Protein AF-A0AAX3X3W4-F1 (afdb_monomer_lite)

Radius of gyration: 16.96 Å; chains: 1; bounding box: 36×18×49 Å

Sequence (73 aa):
MELQYSTAYFQKLDLLEELYLGQASLREMMQTKNGSARYGERFEQIEEAIVKLNKEIRILERHIIQSVDSVIV

Foldseek 3Di:
DLVVLVVVLVVLVVVLVVLVVVLVVLVVVCVVPVHDVVSVVVNVVSVVVNVVSVVVSVVSVVVNVVVVVVVVD

Structure (mmCIF, N/CA/C/O backbone):
data_AF-A0AAX3X3W4-F1
#
_entry.id   AF-A0AAX3X3W4-F1
#
loop_
_atom_site.group_PDB
_atom_site.id
_atom_site.type_symbol
_atom_site.label_atom_id
_atom_site.label_alt_id
_atom_site.label_comp_id
_atom_site.label_asym_id
_atom_site.label_entity_id
_atom_site.label_seq_id
_atom_site.pdbx_PDB_ins_code
_atom_site.Cartn_x
_atom_site.Cartn_y
_atom_site.Cartn_z
_atom_site.occupancy
_atom_site.B_iso_or_equiv
_atom_site.auth_seq_id
_atom_site.auth_comp_id
_atom_site.auth_asym_id
_atom_site.auth_atom_id
_atom_site.pdbx_PDB_model_num
ATOM 1 N N . MET A 1 1 ? -17.772 4.366 16.056 1.00 61.16 1 MET A N 1
ATOM 2 C CA . MET A 1 1 ? -16.302 4.491 15.951 1.00 61.16 1 MET A CA 1
ATOM 3 C C . MET A 1 1 ? -15.722 3.330 15.141 1.00 61.16 1 MET A C 1
ATOM 5 O O . MET A 1 1 ? -14.994 3.594 14.198 1.00 61.16 1 MET A O 1
ATOM 9 N N . GLU A 1 2 ? -16.128 2.078 15.394 1.00 66.62 2 GLU A N 1
ATOM 10 C CA . GLU A 1 2 ? -15.703 0.890 14.618 1.00 66.62 2 GLU A CA 1
ATOM 11 C C . GLU A 1 2 ? -15.874 1.012 13.094 1.00 66.62 2 GLU A C 1
ATOM 13 O O . GLU A 1 2 ? -14.929 0.754 12.356 1.00 66.62 2 GLU A O 1
ATOM 18 N N . LEU A 1 3 ? -17.025 1.501 12.611 1.00 72.56 3 LEU A N 1
ATOM 19 C CA . LEU A 1 3 ? -17.286 1.645 11.169 1.00 72.56 3 LEU A CA 1
ATOM 20 C C . LEU A 1 3 ? -16.250 2.532 10.448 1.00 72.56 3 LEU A C 1
ATOM 22 O O . LEU A 1 3 ? -15.912 2.287 9.289 1.00 72.56 3 LEU A O 1
ATOM 26 N N . GLN A 1 4 ? -15.721 3.553 11.132 1.00 79.44 4 GLN A N 1
ATOM 27 C CA . GLN A 1 4 ? -14.699 4.444 10.574 1.00 79.44 4 GLN A CA 1
ATOM 28 C C . GLN A 1 4 ? -13.346 3.735 10.459 1.00 79.44 4 GLN A C 1
ATOM 30 O O . GLN A 1 4 ? -12.665 3.900 9.450 1.00 79.44 4 GLN A O 1
ATOM 35 N N . TYR A 1 5 ? -12.985 2.902 11.442 1.00 81.00 5 TYR A N 1
ATOM 36 C CA . TYR A 1 5 ? -11.765 2.095 11.397 1.00 81.00 5 TYR A CA 1
ATOM 37 C C . TYR A 1 5 ? -11.830 1.022 10.307 1.00 81.00 5 TYR A C 1
ATOM 39 O O . TYR A 1 5 ? -10.865 0.873 9.562 1.00 81.00 5 TYR A O 1
ATOM 47 N N . SER A 1 6 ? -12.970 0.340 10.146 1.00 85.38 6 SER A N 1
ATOM 48 C CA . SER A 1 6 ? -13.167 -0.629 9.058 1.00 85.38 6 SER A CA 1
ATOM 49 C C . SER A 1 6 ? -13.108 0.036 7.681 1.00 85.38 6 SER A C 1
ATOM 51 O O . SER A 1 6 ? -12.435 -0.470 6.790 1.00 85.38 6 SER A O 1
ATOM 53 N N . THR A 1 7 ? -13.744 1.200 7.510 1.00 92.31 7 THR A N 1
ATOM 54 C CA . THR A 1 7 ? -13.691 1.948 6.239 1.00 92.31 7 THR A CA 1
ATOM 55 C C . THR A 1 7 ? -12.259 2.367 5.903 1.00 92.31 7 THR A C 1
ATOM 57 O O . THR A 1 7 ? -11.791 2.125 4.793 1.00 92.31 7 THR A O 1
ATOM 60 N N . ALA A 1 8 ? -11.536 2.938 6.872 1.00 94.06 8 ALA A N 1
ATOM 61 C CA . ALA A 1 8 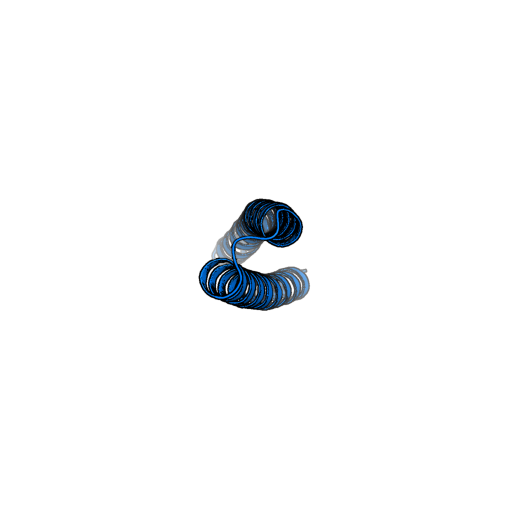? -10.142 3.331 6.685 1.00 94.06 8 ALA A CA 1
ATOM 62 C C . ALA A 1 8 ? -9.227 2.128 6.404 1.00 94.06 8 ALA A C 1
ATOM 64 O O . ALA A 1 8 ? -8.267 2.254 5.648 1.00 94.06 8 ALA A O 1
ATOM 65 N N . TYR A 1 9 ? -9.515 0.968 7.000 1.00 95.44 9 TYR A N 1
ATOM 66 C CA . TYR A 1 9 ? -8.777 -0.269 6.755 1.00 95.44 9 TYR A CA 1
ATOM 67 C C . TYR A 1 9 ? -8.923 -0.726 5.301 1.00 95.44 9 TYR A C 1
ATOM 69 O O . TYR A 1 9 ? -7.910 -0.902 4.629 1.00 95.44 9 TYR A O 1
ATOM 77 N N . PHE A 1 10 ? -10.153 -0.821 4.786 1.00 95.69 10 PHE A N 1
ATOM 78 C CA . PHE A 1 10 ? -10.382 -1.224 3.395 1.00 95.69 10 PHE A CA 1
ATOM 79 C C . PHE A 1 10 ? -9.793 -0.228 2.393 1.00 95.69 10 PHE A C 1
ATOM 81 O O . PHE A 1 10 ? -9.073 -0.638 1.494 1.00 95.69 10 PHE A O 1
ATOM 88 N N . GLN A 1 11 ? -9.956 1.079 2.618 1.00 97.50 11 GLN A N 1
ATOM 89 C CA . GLN A 1 11 ? -9.339 2.101 1.760 1.00 97.50 11 GLN A CA 1
ATOM 90 C C . GLN A 1 11 ? -7.810 1.982 1.692 1.00 97.50 11 GLN A C 1
ATOM 92 O O . GLN A 1 11 ? -7.201 2.256 0.659 1.00 97.50 11 GLN A O 1
ATOM 97 N N . LYS A 1 12 ? -7.163 1.591 2.797 1.00 97.81 12 LYS A N 1
ATOM 98 C CA . LYS A 1 12 ? -5.715 1.363 2.810 1.00 97.81 12 LYS A CA 1
ATOM 99 C C . LYS A 1 12 ? -5.321 0.063 2.114 1.00 97.81 12 LYS A C 1
ATOM 101 O O . LYS A 1 12 ? -4.238 0.031 1.539 1.00 97.81 12 LYS A O 1
ATOM 106 N N . LEU A 1 13 ? -6.158 -0.974 2.152 1.00 98.19 13 LEU A N 1
ATOM 107 C CA . LEU A 1 13 ? -5.937 -2.191 1.367 1.00 9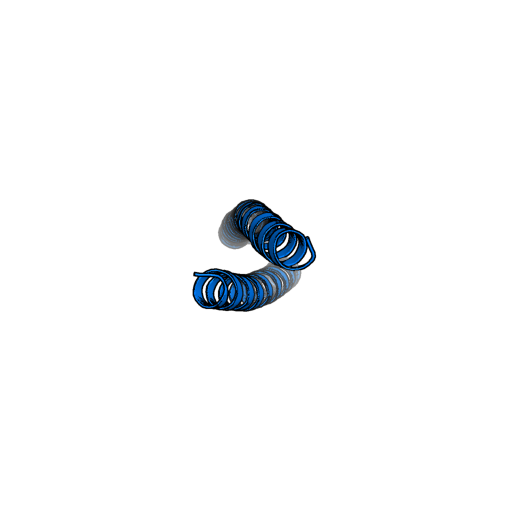8.19 13 LEU A CA 1
ATOM 108 C C . LEU A 1 13 ? -6.035 -1.912 -0.135 1.00 98.19 13 LEU A C 1
ATOM 110 O O . LEU A 1 13 ? -5.147 -2.338 -0.869 1.00 98.19 13 LEU A O 1
ATOM 114 N N . ASP A 1 14 ? -7.030 -1.136 -0.566 1.00 98.12 14 ASP A N 1
ATOM 115 C CA . ASP A 1 14 ? -7.183 -0.741 -1.972 1.00 98.12 14 ASP A CA 1
ATOM 116 C C . ASP A 1 14 ? -5.946 0.041 -2.453 1.00 98.12 14 ASP A C 1
ATOM 118 O O . ASP A 1 14 ? -5.343 -0.276 -3.477 1.00 98.12 14 ASP A O 1
ATOM 122 N N . LEU A 1 15 ? -5.477 1.011 -1.656 1.00 98.06 15 LEU A N 1
ATOM 123 C CA . LEU A 1 15 ? -4.246 1.748 -1.961 1.00 98.06 15 LEU A CA 1
ATOM 124 C C . LEU A 1 15 ? -3.008 0.834 -2.001 1.00 98.06 15 LEU A C 1
ATOM 126 O O . LEU A 1 15 ? -2.099 1.049 -2.804 1.00 98.06 15 LEU A O 1
ATOM 130 N N . LEU A 1 16 ? -2.939 -0.172 -1.126 1.00 98.38 16 LEU A N 1
ATOM 131 C CA . LEU A 1 16 ? -1.830 -1.124 -1.105 1.00 98.38 16 LEU A CA 1
ATOM 132 C C . LEU A 1 16 ? -1.795 -1.958 -2.392 1.00 98.38 16 LEU A C 1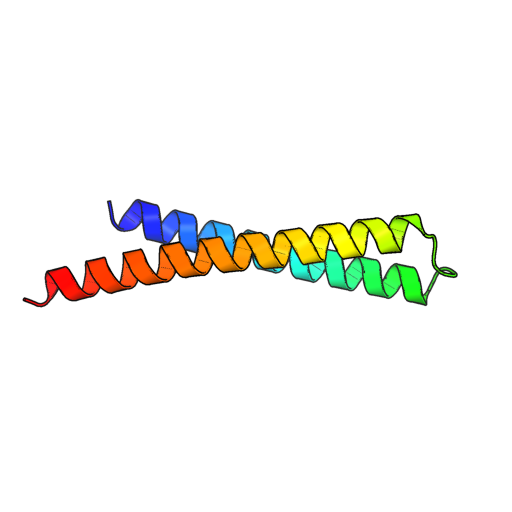
ATOM 134 O O . LEU A 1 16 ? -0.715 -2.171 -2.946 1.00 98.38 16 LEU A O 1
ATOM 138 N N . GLU A 1 17 ? -2.957 -2.387 -2.885 1.00 98.06 17 GLU A N 1
ATOM 139 C CA . GLU A 1 17 ? -3.085 -3.078 -4.170 1.00 98.06 17 GLU A CA 1
ATOM 140 C C . GLU A 1 17 ? -2.591 -2.198 -5.328 1.00 98.06 17 GLU A C 1
ATOM 142 O O . GLU A 1 17 ? -1.747 -2.634 -6.117 1.00 98.06 17 GLU A O 1
ATOM 147 N N . GLU A 1 18 ? -3.027 -0.935 -5.391 1.00 98.00 18 GLU A N 1
ATOM 148 C CA . GLU A 1 18 ? -2.579 0.018 -6.415 1.00 98.00 18 GLU A CA 1
ATOM 149 C C . GLU A 1 18 ? -1.055 0.217 -6.407 1.00 98.00 18 GLU A C 1
ATOM 151 O O . GLU A 1 18 ? -0.420 0.258 -7.468 1.00 98.00 18 GLU A O 1
ATOM 156 N N . LEU A 1 19 ? -0.442 0.297 -5.221 1.00 98.00 19 LEU A N 1
ATOM 157 C CA . LEU A 1 19 ? 1.010 0.426 -5.088 1.00 98.00 19 LEU A CA 1
ATOM 158 C C . LEU A 1 19 ? 1.747 -0.811 -5.612 1.00 98.00 19 LEU A C 1
ATOM 160 O O . LEU A 1 19 ? 2.735 -0.657 -6.333 1.00 98.00 19 LEU A O 1
ATOM 164 N N . TYR A 1 20 ? 1.265 -2.023 -5.321 1.00 97.81 20 TYR A N 1
ATOM 165 C CA . TYR A 1 20 ? 1.860 -3.251 -5.861 1.00 97.81 20 TYR A CA 1
ATOM 166 C C . TYR A 1 20 ? 1.720 -3.349 -7.386 1.00 97.81 20 TYR A C 1
ATOM 168 O O . TYR A 1 20 ? 2.673 -3.740 -8.067 1.00 97.81 20 TYR A O 1
ATOM 176 N N . LEU A 1 21 ? 0.579 -2.941 -7.950 1.00 97.38 21 LEU A N 1
ATOM 177 C CA . LEU A 1 21 ? 0.386 -2.877 -9.405 1.00 97.38 21 LEU A CA 1
ATOM 178 C C . LEU A 1 21 ? 1.340 -1.865 -10.058 1.00 97.38 21 LEU A C 1
ATOM 180 O O . LEU A 1 21 ? 1.980 -2.159 -11.078 1.00 97.38 21 LEU A O 1
ATOM 184 N N . GLY A 1 22 ? 1.483 -0.685 -9.450 1.00 95.12 22 GLY A N 1
ATOM 185 C CA . GLY A 1 22 ? 2.429 0.340 -9.889 1.00 95.12 22 GLY A CA 1
ATOM 186 C C . GLY A 1 22 ? 3.878 -0.144 -9.823 1.00 95.12 22 GLY A C 1
ATOM 187 O O . GLY A 1 22 ? 4.644 0.039 -10.773 1.00 95.12 22 GLY A O 1
ATOM 188 N N . GLN A 1 23 ? 4.242 -0.831 -8.742 1.00 95.69 23 GLN A N 1
ATOM 189 C CA . GLN A 1 23 ? 5.557 -1.435 -8.570 1.00 95.69 23 GLN A CA 1
ATOM 190 C C . GLN A 1 23 ? 5.860 -2.483 -9.650 1.00 95.69 23 GLN A C 1
ATOM 192 O O . GLN A 1 23 ? 6.936 -2.455 -10.255 1.00 95.69 23 GLN A O 1
ATOM 197 N N . ALA A 1 24 ? 4.924 -3.401 -9.906 1.00 94.44 24 ALA A N 1
ATOM 198 C CA . ALA A 1 24 ? 5.079 -4.442 -10.918 1.00 94.44 24 ALA A CA 1
ATOM 199 C C . ALA A 1 24 ? 5.279 -3.830 -12.313 1.00 94.44 24 ALA A C 1
ATOM 201 O O . ALA A 1 24 ? 6.198 -4.218 -13.036 1.00 94.44 24 ALA A O 1
ATOM 202 N N . SER A 1 25 ? 4.495 -2.798 -12.635 1.00 92.19 25 SER A N 1
ATOM 203 C CA . SER A 1 25 ? 4.608 -2.050 -13.891 1.00 92.19 25 SER A CA 1
ATOM 204 C C . SER A 1 25 ? 5.978 -1.376 -14.035 1.00 92.19 25 SER A C 1
ATOM 206 O O . SER A 1 25 ? 6.606 -1.447 -15.091 1.00 92.19 25 SER A O 1
ATOM 208 N N . LEU A 1 26 ? 6.492 -0.748 -12.969 1.00 91.56 26 LEU A N 1
ATOM 209 C CA . LEU A 1 26 ? 7.836 -0.157 -12.979 1.00 91.56 26 LEU A CA 1
ATOM 210 C C . LEU A 1 26 ? 8.923 -1.214 -13.178 1.00 91.56 26 LEU A C 1
ATOM 212 O O . LEU A 1 26 ? 9.860 -0.986 -13.946 1.00 91.56 26 LEU A O 1
ATOM 216 N N . ARG A 1 27 ? 8.786 -2.377 -12.534 1.00 90.19 27 ARG A N 1
ATOM 217 C CA . ARG A 1 27 ? 9.726 -3.494 -12.681 1.00 90.19 27 ARG A CA 1
ATOM 218 C C . ARG A 1 27 ? 9.794 -3.985 -14.124 1.00 90.19 27 ARG A C 1
ATOM 220 O O . ARG A 1 27 ? 10.890 -4.184 -14.644 1.00 90.19 27 ARG A O 1
ATOM 227 N N . GLU A 1 28 ? 8.648 -4.136 -14.780 1.00 90.06 28 GLU A N 1
ATOM 228 C CA . GLU A 1 28 ? 8.572 -4.523 -16.192 1.00 90.06 28 GLU A CA 1
ATOM 229 C C . GLU A 1 28 ? 9.211 -3.461 -17.105 1.00 90.06 28 GLU A C 1
ATOM 231 O O . GLU A 1 28 ? 10.001 -3.783 -17.999 1.00 90.06 28 GLU A O 1
ATOM 236 N N . MET A 1 29 ? 8.965 -2.172 -16.844 1.00 87.69 29 MET A N 1
ATOM 237 C CA . MET A 1 29 ? 9.603 -1.083 -17.595 1.00 87.69 29 MET A CA 1
ATOM 238 C C . MET A 1 29 ? 11.129 -1.067 -17.434 1.00 87.69 29 MET A C 1
ATOM 240 O O . MET A 1 29 ? 11.836 -0.810 -18.406 1.00 87.69 29 MET A O 1
ATOM 244 N N . MET A 1 30 ? 11.649 -1.360 -16.238 1.00 86.81 30 MET A N 1
ATOM 245 C CA . MET A 1 30 ? 13.095 -1.448 -15.986 1.00 86.81 30 MET A CA 1
ATOM 246 C C . MET A 1 30 ? 13.757 -2.616 -16.723 1.00 86.81 30 MET A C 1
ATOM 248 O O . MET A 1 30 ? 14.912 -2.502 -17.129 1.00 86.81 30 MET A O 1
ATOM 252 N N . GLN A 1 31 ? 13.039 -3.729 -16.893 1.00 84.50 31 GLN A N 1
ATOM 253 C CA . GLN A 1 31 ? 13.527 -4.905 -17.619 1.00 84.50 31 GLN A CA 1
ATOM 254 C C . GLN A 1 31 ? 13.505 -4.703 -19.138 1.00 84.50 31 GLN A C 1
ATOM 256 O O . GLN A 1 31 ? 14.392 -5.188 -19.835 1.00 84.50 31 GLN A O 1
ATOM 261 N N . THR A 1 32 ? 12.508 -3.980 -19.654 1.00 84.31 32 THR A N 1
ATOM 262 C CA . THR A 1 32 ? 12.315 -3.769 -21.101 1.00 84.31 32 THR A CA 1
ATOM 263 C C . THR A 1 32 ? 13.074 -2.562 -21.650 1.00 84.31 32 THR A C 1
ATOM 265 O O . THR A 1 32 ? 13.46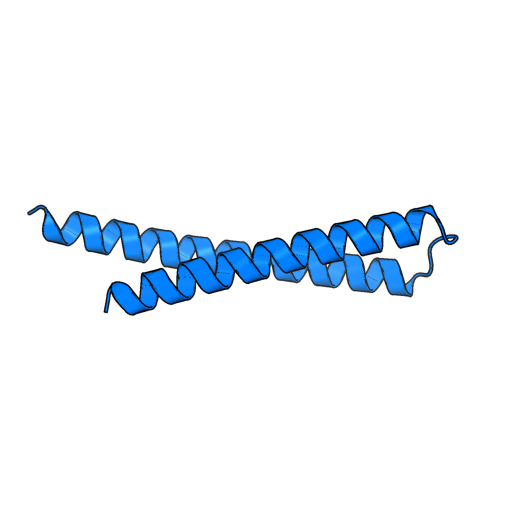4 -2.556 -22.818 1.00 84.31 32 THR A O 1
ATOM 268 N N . LYS A 1 33 ? 13.312 -1.531 -20.832 1.00 68.25 33 LYS A N 1
ATOM 269 C CA . LYS A 1 33 ? 14.067 -0.331 -21.208 1.00 68.25 33 LYS A CA 1
ATOM 270 C C . LYS A 1 33 ? 15.312 -0.242 -20.337 1.00 68.25 33 LYS A C 1
ATOM 272 O O . LYS A 1 33 ? 15.176 0.122 -19.175 1.00 68.25 33 LYS A O 1
ATOM 277 N N . ASN A 1 34 ? 16.489 -0.548 -20.907 1.00 66.00 34 ASN A N 1
ATOM 278 C CA . ASN A 1 34 ? 17.825 -0.451 -20.283 1.00 66.00 34 ASN A CA 1
ATOM 279 C C . ASN A 1 34 ? 17.856 0.540 -19.105 1.00 66.00 34 ASN A C 1
ATOM 281 O O . ASN A 1 34 ? 17.957 1.749 -19.319 1.00 66.00 34 ASN A O 1
ATOM 285 N N . GLY A 1 35 ? 17.699 -0.013 -17.894 1.00 63.88 35 GLY A N 1
ATOM 286 C CA . GLY A 1 35 ? 17.296 0.652 -16.654 1.00 63.88 35 GLY A CA 1
ATOM 287 C C . GLY A 1 35 ? 17.605 2.142 -16.570 1.00 63.88 35 GLY A C 1
ATOM 288 O O . GLY A 1 35 ? 18.729 2.542 -16.273 1.00 63.88 35 GLY A O 1
ATOM 289 N N . SER A 1 36 ? 16.585 2.981 -16.772 1.00 70.62 36 SER A N 1
ATOM 290 C CA . SER A 1 36 ? 16.714 4.398 -16.429 1.00 70.62 36 SER A CA 1
ATOM 291 C C . SER A 1 36 ? 16.771 4.527 -14.902 1.00 70.62 36 SER A C 1
ATOM 293 O O . SER A 1 36 ? 15.888 4.013 -14.212 1.00 70.62 36 SER A O 1
ATOM 295 N N . ALA A 1 37 ? 17.782 5.224 -14.371 1.00 77.69 37 ALA A N 1
ATOM 296 C CA . ALA A 1 37 ? 17.946 5.467 -12.929 1.00 77.69 37 ALA A CA 1
ATOM 297 C C . ALA A 1 37 ? 16.671 6.041 -12.274 1.00 77.69 37 ALA A C 1
ATOM 299 O O . ALA A 1 37 ? 16.345 5.723 -11.136 1.00 77.69 37 ALA A O 1
ATOM 300 N N . ARG A 1 38 ? 15.884 6.800 -13.047 1.00 82.12 38 ARG A N 1
ATOM 301 C CA . ARG A 1 38 ? 14.585 7.355 -12.648 1.00 82.12 38 ARG A CA 1
ATOM 302 C C . ARG A 1 38 ? 13.531 6.292 -12.314 1.00 82.12 38 ARG A C 1
ATOM 304 O O . ARG A 1 38 ? 12.673 6.535 -11.470 1.00 82.12 38 ARG A O 1
ATOM 311 N N . TYR A 1 39 ? 13.538 5.144 -12.994 1.00 85.50 39 TYR A N 1
ATOM 312 C CA . TYR A 1 39 ? 12.607 4.055 -12.680 1.00 85.50 39 TYR A CA 1
ATOM 313 C C . TYR A 1 39 ? 13.019 3.319 -11.404 1.00 85.50 39 TYR A C 1
ATOM 315 O O . TYR A 1 39 ? 12.139 2.940 -10.639 1.00 85.50 39 TYR A O 1
ATOM 323 N N . GLY A 1 40 ? 14.327 3.196 -11.147 1.00 88.06 40 GLY A N 1
ATOM 324 C CA . GLY A 1 40 ? 14.855 2.637 -9.899 1.00 88.06 40 GLY A CA 1
ATOM 325 C C . GLY A 1 40 ? 14.480 3.483 -8.683 1.00 88.06 40 GLY A C 1
ATOM 326 O O . GLY A 1 40 ? 13.885 2.964 -7.747 1.00 88.06 40 GLY A O 1
ATOM 327 N N . GLU A 1 41 ? 14.704 4.798 -8.744 1.00 91.69 41 GLU A N 1
ATOM 328 C CA . GLU A 1 41 ? 14.328 5.714 -7.655 1.00 91.69 41 GLU A CA 1
ATOM 329 C C . GLU A 1 41 ? 12.819 5.662 -7.357 1.00 91.69 41 GLU A C 1
ATOM 331 O O . GLU A 1 41 ? 12.400 5.562 -6.206 1.00 91.69 41 GLU A O 1
ATOM 336 N N . ARG A 1 42 ? 11.973 5.666 -8.397 1.00 92.31 42 ARG A N 1
ATOM 337 C CA . ARG A 1 42 ? 10.518 5.525 -8.219 1.00 92.31 42 ARG A CA 1
ATOM 338 C C . ARG A 1 42 ? 10.122 4.168 -7.642 1.00 92.31 42 ARG A C 1
ATOM 340 O O . ARG A 1 42 ? 9.168 4.104 -6.875 1.00 92.31 42 ARG A O 1
ATOM 347 N N . PHE A 1 43 ? 10.817 3.099 -8.017 1.00 93.62 43 PHE A N 1
ATOM 348 C CA . PHE A 1 43 ? 10.571 1.767 -7.476 1.00 93.62 43 PHE A CA 1
ATOM 349 C C . PHE A 1 43 ? 10.874 1.724 -5.972 1.00 93.62 43 PHE A C 1
ATOM 351 O O . PHE A 1 43 ? 10.046 1.246 -5.202 1.00 93.62 43 PHE A O 1
ATOM 358 N N . GLU A 1 44 ? 12.007 2.290 -5.549 1.00 94.38 44 GLU A N 1
ATOM 359 C CA . GLU A 1 44 ? 12.379 2.407 -4.132 1.00 94.38 44 GLU A CA 1
ATOM 360 C C . GLU A 1 44 ? 11.374 3.260 -3.342 1.00 94.38 44 GLU A C 1
ATOM 362 O O . GLU A 1 44 ? 10.956 2.877 -2.251 1.00 94.38 44 GLU A O 1
ATOM 367 N N . GLN A 1 45 ? 10.900 4.371 -3.915 1.00 96.25 45 GLN A N 1
ATOM 368 C CA . GLN A 1 45 ? 9.859 5.199 -3.293 1.00 96.25 45 GLN A CA 1
ATOM 369 C C . GLN A 1 45 ? 8.547 4.429 -3.078 1.00 96.25 45 GLN A C 1
ATOM 371 O O . GLN A 1 45 ? 7.906 4.588 -2.036 1.00 96.25 45 GLN A O 1
ATOM 376 N N . ILE A 1 46 ? 8.142 3.591 -4.040 1.00 96.62 46 ILE A N 1
ATOM 377 C CA . ILE A 1 46 ? 6.950 2.745 -3.897 1.00 96.62 46 ILE A CA 1
ATOM 378 C C . ILE A 1 46 ? 7.170 1.667 -2.829 1.00 96.62 46 ILE A C 1
ATOM 380 O O . ILE A 1 46 ? 6.288 1.470 -1.996 1.00 96.62 46 ILE A O 1
ATOM 384 N N . GLU A 1 47 ? 8.341 1.029 -2.785 1.00 96.94 47 GLU A N 1
ATOM 385 C CA . GLU A 1 47 ? 8.697 0.071 -1.726 1.00 96.94 47 GLU A CA 1
ATOM 386 C C . GLU A 1 47 ? 8.595 0.698 -0.329 1.00 96.94 47 GLU A C 1
ATOM 388 O O . GLU A 1 47 ? 7.968 0.144 0.579 1.00 96.94 47 GLU A O 1
ATOM 393 N N . GLU A 1 48 ? 9.140 1.903 -0.148 1.00 97.81 48 GLU A N 1
ATOM 394 C CA . GLU A 1 48 ? 9.020 2.620 1.121 1.00 97.81 48 GLU A CA 1
ATOM 395 C C . GLU A 1 48 ? 7.566 2.952 1.477 1.00 97.81 48 GLU A C 1
ATOM 397 O O . GLU A 1 48 ? 7.177 2.861 2.650 1.00 97.81 48 GLU A O 1
ATOM 402 N N . ALA A 1 49 ? 6.762 3.353 0.488 1.00 98.00 49 ALA A N 1
ATOM 403 C CA . ALA A 1 49 ? 5.347 3.649 0.680 1.00 98.00 49 ALA A CA 1
ATOM 404 C C . ALA A 1 49 ? 4.568 2.394 1.102 1.00 98.00 49 ALA A C 1
ATOM 406 O O . ALA A 1 49 ? 3.807 2.452 2.069 1.00 98.00 49 ALA A O 1
ATOM 407 N N . ILE A 1 50 ? 4.827 1.250 0.462 1.00 98.38 50 ILE A N 1
ATOM 408 C CA . ILE A 1 50 ? 4.255 -0.059 0.807 1.00 98.38 50 ILE A CA 1
ATOM 409 C C . ILE A 1 50 ? 4.599 -0.436 2.253 1.00 98.38 50 ILE A C 1
ATOM 411 O O . ILE A 1 50 ? 3.723 -0.851 3.015 1.00 98.38 50 ILE A O 1
ATOM 415 N N . VAL A 1 51 ? 5.856 -0.267 2.677 1.00 98.19 51 VAL A N 1
ATOM 416 C CA . VAL A 1 51 ? 6.278 -0.576 4.056 1.00 98.19 51 VAL A CA 1
ATOM 417 C C . VAL A 1 51 ? 5.562 0.310 5.076 1.00 98.19 51 VAL A C 1
ATOM 419 O O . VAL A 1 51 ? 5.128 -0.182 6.124 1.00 98.19 51 VAL A O 1
ATOM 422 N N . LYS A 1 52 ? 5.433 1.612 4.799 1.00 98.19 52 LYS A N 1
ATOM 423 C CA . LYS A 1 52 ? 4.717 2.555 5.676 1.00 98.19 52 LYS A CA 1
ATOM 424 C C . LYS A 1 52 ? 3.231 2.201 5.757 1.00 98.19 52 LYS A C 1
ATOM 426 O O . LYS A 1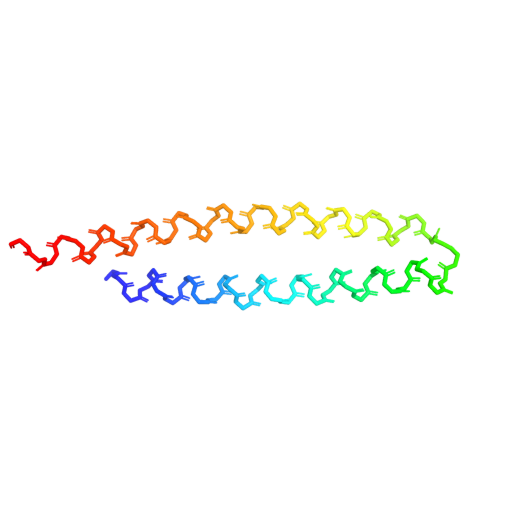 52 ? 2.710 2.044 6.861 1.00 98.19 52 LYS A O 1
ATOM 431 N N . LEU A 1 53 ? 2.587 1.969 4.615 1.00 98.31 53 LEU A N 1
ATOM 432 C CA . LEU A 1 53 ? 1.166 1.639 4.536 1.00 98.31 53 LEU A CA 1
ATOM 433 C C . LEU A 1 53 ? 0.836 0.325 5.256 1.00 98.31 53 LEU A C 1
ATOM 435 O O . LEU A 1 53 ? -0.106 0.277 6.043 1.00 98.31 53 LEU A O 1
ATOM 439 N N . ASN A 1 54 ? 1.665 -0.709 5.095 1.00 98.00 54 ASN A N 1
ATOM 440 C CA . ASN A 1 54 ? 1.514 -1.973 5.822 1.00 98.00 54 ASN A CA 1
ATOM 441 C C . ASN A 1 54 ? 1.563 -1.796 7.350 1.00 98.00 54 ASN A C 1
ATOM 443 O O . ASN A 1 54 ? 0.834 -2.467 8.083 1.00 98.00 54 ASN A O 1
ATOM 447 N N . LYS A 1 55 ? 2.407 -0.891 7.865 1.00 97.81 55 LYS A N 1
ATOM 448 C CA . LYS A 1 55 ? 2.440 -0.591 9.308 1.00 97.81 55 LYS A CA 1
ATOM 449 C C . LYS A 1 55 ? 1.144 0.066 9.773 1.00 97.81 55 LYS A C 1
ATOM 451 O O . LYS A 1 55 ? 0.655 -0.279 10.847 1.00 97.81 55 LYS A O 1
ATOM 456 N N . GLU A 1 56 ? 0.592 0.981 8.982 1.00 96.56 56 GLU A N 1
ATOM 457 C CA . GLU A 1 56 ? -0.684 1.639 9.281 1.00 96.56 56 GLU A CA 1
ATOM 458 C C . GLU A 1 56 ? -1.855 0.652 9.256 1.00 96.56 56 GLU A C 1
ATOM 460 O O . GLU A 1 56 ? -2.667 0.651 10.181 1.00 96.56 56 GLU A O 1
AT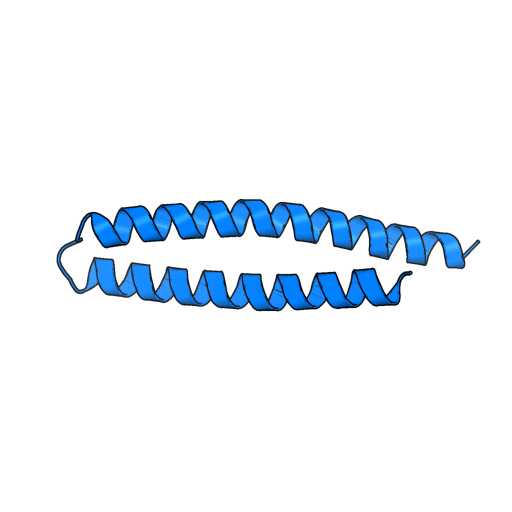OM 465 N N . ILE A 1 57 ? -1.901 -0.238 8.260 1.00 97.19 57 ILE A N 1
ATOM 466 C CA . ILE A 1 57 ? -2.897 -1.315 8.162 1.00 97.19 57 ILE A CA 1
ATOM 467 C C . ILE A 1 57 ? -2.858 -2.185 9.422 1.00 97.19 57 ILE A C 1
ATOM 469 O O . ILE A 1 57 ? -3.884 -2.346 10.076 1.00 97.19 57 ILE A O 1
ATOM 473 N N . ARG A 1 58 ? -1.671 -2.626 9.863 1.00 96.31 58 ARG A N 1
ATOM 474 C CA . ARG A 1 58 ? -1.518 -3.410 11.106 1.00 96.31 58 ARG A CA 1
ATOM 475 C C . ARG A 1 58 ? -1.993 -2.686 12.362 1.00 96.31 58 ARG A C 1
ATOM 477 O O . ARG A 1 58 ? -2.409 -3.323 13.329 1.00 96.31 58 ARG A O 1
ATOM 484 N N . ILE A 1 59 ? -1.880 -1.358 12.405 1.00 94.19 59 ILE A N 1
ATOM 485 C CA . ILE A 1 59 ? -2.422 -0.571 13.518 1.00 94.19 59 ILE A CA 1
ATOM 486 C C . ILE A 1 59 ? -3.951 -0.633 13.490 1.00 94.19 59 ILE A C 1
ATOM 488 O O . ILE A 1 59 ? -4.549 -0.857 14.541 1.00 94.19 59 ILE A O 1
ATOM 492 N N . LEU A 1 60 ? -4.572 -0.481 12.319 1.00 93.31 60 LEU A N 1
ATOM 493 C CA . LEU A 1 60 ? -6.025 -0.571 12.164 1.00 93.31 60 LEU A CA 1
ATOM 494 C C . LEU A 1 60 ? -6.554 -1.974 12.477 1.00 93.31 60 LEU A C 1
ATOM 496 O O . LEU A 1 60 ? -7.521 -2.083 13.223 1.00 93.31 60 LEU A O 1
ATOM 500 N N . GLU A 1 61 ? -5.889 -3.030 12.001 1.00 93.06 61 GLU A N 1
ATOM 501 C CA . GLU A 1 61 ? -6.239 -4.426 12.310 1.00 93.06 61 GLU A CA 1
ATOM 502 C C . GLU A 1 61 ? -6.315 -4.658 13.819 1.00 93.06 61 GLU A C 1
ATOM 504 O O . GLU A 1 61 ? -7.309 -5.178 14.320 1.00 93.06 61 GLU A O 1
ATOM 509 N N . ARG A 1 62 ? -5.297 -4.204 14.566 1.00 90.38 62 ARG A N 1
ATOM 510 C CA . ARG A 1 62 ? -5.290 -4.315 16.031 1.00 90.38 62 ARG A CA 1
ATOM 511 C C . ARG A 1 62 ? -6.456 -3.574 16.679 1.00 90.38 62 ARG A C 1
ATOM 513 O O . ARG A 1 62 ? -7.066 -4.127 17.585 1.00 90.38 62 ARG A O 1
ATOM 520 N N . HIS A 1 63 ? -6.776 -2.362 16.222 1.00 89.12 63 HIS A N 1
ATOM 521 C CA . HIS A 1 63 ? -7.906 -1.601 16.768 1.00 89.12 63 HIS A CA 1
ATOM 522 C C . HIS A 1 63 ? -9.245 -2.286 16.485 1.00 89.12 63 HIS A C 1
ATOM 524 O O . HIS A 1 63 ? -10.098 -2.336 17.368 1.00 89.12 63 HIS A O 1
ATOM 530 N N . ILE A 1 64 ? -9.426 -2.832 15.280 1.00 86.94 64 ILE A N 1
ATOM 531 C CA . ILE A 1 64 ? -10.639 -3.565 14.902 1.00 86.94 64 ILE A CA 1
ATOM 532 C C . ILE A 1 64 ? -10.790 -4.811 15.784 1.00 86.94 64 ILE A C 1
ATOM 534 O O . ILE A 1 64 ? -11.842 -4.990 16.387 1.00 86.94 64 ILE A O 1
ATOM 538 N N . ILE A 1 65 ? -9.732 -5.618 15.932 1.00 86.56 65 ILE A N 1
ATOM 539 C CA . ILE A 1 65 ? -9.750 -6.832 16.769 1.00 86.56 65 ILE A CA 1
ATOM 540 C C . ILE A 1 65 ? -10.061 -6.493 18.232 1.00 86.56 65 ILE A C 1
ATOM 542 O O . ILE A 1 65 ? -10.959 -7.086 18.817 1.00 86.56 65 ILE A O 1
ATOM 546 N N . GLN A 1 66 ? -9.380 -5.496 18.807 1.00 84.06 66 GLN A N 1
ATOM 547 C CA . GLN A 1 66 ? -9.619 -5.071 20.192 1.00 84.06 66 GLN A CA 1
ATOM 548 C C . GLN A 1 66 ? -11.045 -4.565 20.418 1.00 84.06 66 GLN A C 1
ATOM 550 O O . GLN A 1 66 ? -11.601 -4.758 21.498 1.00 84.06 66 GLN A O 1
ATOM 555 N N . SER A 1 67 ? -11.635 -3.916 19.414 1.00 78.44 67 SER A N 1
ATOM 556 C CA . SER A 1 67 ? -13.015 -3.444 19.506 1.00 78.44 67 SER A CA 1
ATOM 557 C C . SER A 1 67 ? -13.990 -4.627 19.502 1.00 78.44 67 SER A C 1
ATOM 559 O O . SER A 1 67 ? -14.862 -4.689 20.364 1.00 78.44 67 SER A O 1
ATOM 561 N N . VAL A 1 68 ? -13.761 -5.637 18.656 1.00 73.81 68 VAL A N 1
ATOM 562 C CA . VAL A 1 68 ? -14.564 -6.873 18.635 1.00 73.81 68 VAL A CA 1
ATOM 563 C C . VAL A 1 68 ? -14.444 -7.656 19.948 1.00 73.81 68 VAL A C 1
ATOM 565 O O . VAL A 1 68 ? -15.461 -8.075 20.500 1.00 73.81 68 VAL A O 1
ATOM 568 N N . ASP A 1 69 ? -13.233 -7.796 20.496 1.00 70.00 69 ASP A N 1
ATOM 569 C CA . ASP A 1 69 ? -13.006 -8.492 21.771 1.00 70.00 69 ASP A CA 1
ATOM 570 C C . ASP A 1 69 ? -13.694 -7.780 22.951 1.00 70.00 69 ASP A C 1
ATOM 572 O O . ASP A 1 69 ? -14.139 -8.428 23.898 1.00 70.00 69 ASP A O 1
ATOM 576 N N . SER A 1 70 ? -13.841 -6.451 22.888 1.00 60.12 70 SER A N 1
ATOM 577 C CA . SER A 1 70 ? -14.525 -5.661 23.923 1.00 60.12 70 SER A CA 1
ATOM 578 C C . SER A 1 70 ? -16.053 -5.800 23.932 1.00 60.12 70 SER A C 1
ATOM 580 O O . SER A 1 70 ? -16.689 -5.394 24.902 1.00 60.12 70 SER A O 1
ATOM 582 N N . VAL A 1 71 ? -16.647 -6.377 22.882 1.00 57.72 71 VAL A N 1
ATOM 583 C CA . VAL A 1 71 ? -18.103 -6.571 22.746 1.00 57.72 71 VAL A CA 1
ATOM 584 C C . VAL A 1 71 ? -18.556 -7.953 23.251 1.00 57.72 71 VAL A C 1
ATOM 586 O O . VAL A 1 71 ? -19.746 -8.161 23.474 1.00 57.72 71 VAL A O 1
ATOM 589 N N . ILE A 1 72 ? -17.631 -8.898 23.465 1.00 54.44 72 ILE A N 1
ATOM 590 C CA . ILE A 1 72 ? -17.933 -10.298 23.838 1.00 54.44 72 ILE A CA 1
ATOM 591 C C . ILE A 1 72 ? -17.842 -10.547 25.367 1.00 54.44 72 ILE A C 1
ATOM 593 O O . ILE A 1 72 ? -18.014 -11.679 25.818 1.00 54.44 72 ILE A O 1
ATOM 597 N N . VAL A 1 73 ? -17.632 -9.512 26.192 1.00 45.31 73 VAL A N 1
ATOM 598 C CA . VAL A 1 73 ? -17.558 -9.627 27.670 1.00 45.31 73 VAL A CA 1
ATOM 599 C C . VAL A 1 73 ? -18.873 -9.262 28.351 1.00 45.31 73 VAL A C 1
ATOM 601 O O . VAL A 1 73 ? -19.416 -8.178 28.043 1.00 45.31 73 VAL A O 1
#

Organism: NCBI:txid759811

pLDDT: mean 87.53, std 12.63, range [45.31, 98.38]

Secondary structure (DSSP, 8-state):
-HHHHHHHHHHHHHHHHHHHHHHHHHHHHHHHTTT-HHHHHHHHHHHHHHHHHHHHHHHHHHHHHHHHHTT--